Protein AF-A0A1F4D705-F1 (afdb_monomer)

Sequence (77 aa):
MQRTQILLDNWQYEALKARAQREGRSMSELLRQILDAHLGKSGSRTPRLADIRAVGEDRTARGRDHDRFLYGKSSRR

pLDDT: mean 82.54, std 13.95, range [45.59, 98.25]

Radius of gyration: 26.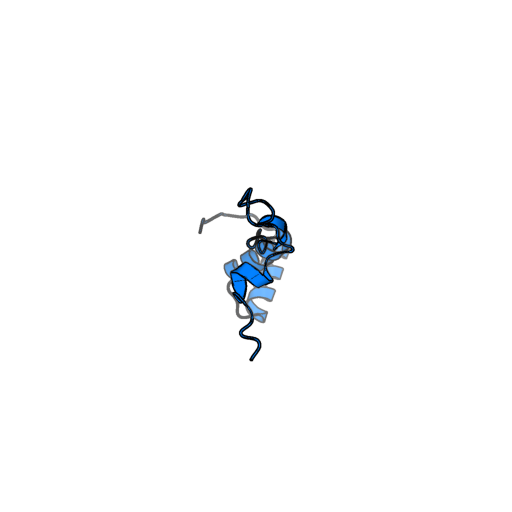51 Å; Cα contacts (8 Å, |Δi|>4): 17; chains: 1; bounding box: 51×47×54 Å

Nearest PDB structures (foldseek):
  5x3t-assembly1_G  TM=6.326E-01  e=1.301E-01  Mycobacterium tuberculosis H37Rv
  3veb-assembly1_B  TM=5.689E-01  e=8.875E-01  Yersinia pestis

Mean predicted aligned error: 14.83 Å

Secondary structure (DSSP, 8-state):
---------HHHHHHHHHHHHHHT--HHHHHHHHHHHHTT--------GGGGTTS---SS--GGGHHHHHS-S----

Structure (mmCIF, N/CA/C/O backbone):
data_AF-A0A1F4D705-F1
#
_entry.id   AF-A0A1F4D705-F1
#
loop_
_atom_site.group_PDB
_atom_site.id
_atom_site.type_symbol
_atom_site.label_atom_id
_atom_site.label_alt_id
_atom_site.label_comp_id
_atom_site.label_asym_id
_atom_site.label_entity_id
_atom_site.label_seq_id
_atom_site.pdbx_PDB_ins_code
_atom_site.Cartn_x
_atom_site.Cartn_y
_atom_site.Cartn_z
_atom_site.occupancy
_atom_site.B_iso_or_equiv
_atom_site.auth_seq_id
_atom_site.auth_comp_id
_atom_site.auth_asym_id
_atom_site.auth_atom_id
_atom_site.pdbx_PDB_model_num
ATOM 1 N N . MET A 1 1 ? 11.654 -0.871 7.225 1.00 70.25 1 MET A N 1
ATOM 2 C CA . MET A 1 1 ? 10.312 -0.248 7.321 1.00 70.25 1 MET A CA 1
ATOM 3 C C . MET A 1 1 ? 10.423 0.973 8.219 1.00 70.25 1 MET A C 1
ATOM 5 O O . MET A 1 1 ? 11.190 0.908 9.166 1.00 70.25 1 MET A O 1
ATOM 9 N N . GLN A 1 2 ? 9.704 2.054 7.918 1.00 89.06 2 GLN A N 1
ATOM 10 C CA . GLN A 1 2 ? 9.648 3.267 8.747 1.00 89.06 2 GLN A CA 1
ATOM 11 C C . GLN A 1 2 ? 8.249 3.392 9.367 1.00 89.06 2 GLN A C 1
ATOM 13 O O . GLN A 1 2 ? 7.271 2.990 8.733 1.00 89.06 2 GLN A O 1
ATOM 18 N N . ARG A 1 3 ? 8.149 3.906 10.600 1.00 91.88 3 ARG A N 1
ATOM 19 C CA . ARG A 1 3 ? 6.861 4.164 11.266 1.00 91.88 3 ARG A CA 1
ATOM 20 C C . ARG A 1 3 ? 6.491 5.630 11.078 1.00 91.88 3 ARG A C 1
ATOM 22 O O . ARG A 1 3 ? 7.195 6.507 11.563 1.00 91.88 3 ARG A O 1
ATOM 29 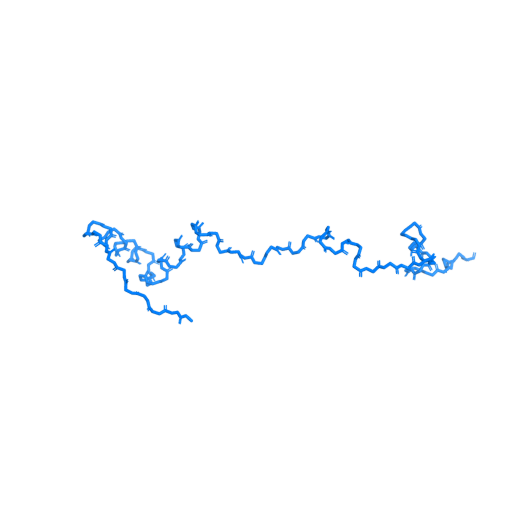N N . THR A 1 4 ? 5.359 5.872 10.430 1.00 93.38 4 THR A N 1
ATOM 30 C CA . THR A 1 4 ? 4.831 7.218 10.182 1.00 93.38 4 THR A CA 1
ATOM 31 C C . THR A 1 4 ? 3.446 7.331 10.804 1.00 93.38 4 THR A C 1
ATOM 33 O O . THR A 1 4 ? 2.652 6.394 10.717 1.00 93.38 4 THR A O 1
ATOM 36 N N . GLN A 1 5 ? 3.166 8.458 11.456 1.00 94.81 5 GLN A N 1
ATOM 37 C CA . GLN A 1 5 ? 1.823 8.792 11.929 1.00 94.81 5 GLN A CA 1
ATOM 38 C C . GLN A 1 5 ? 1.106 9.568 10.824 1.00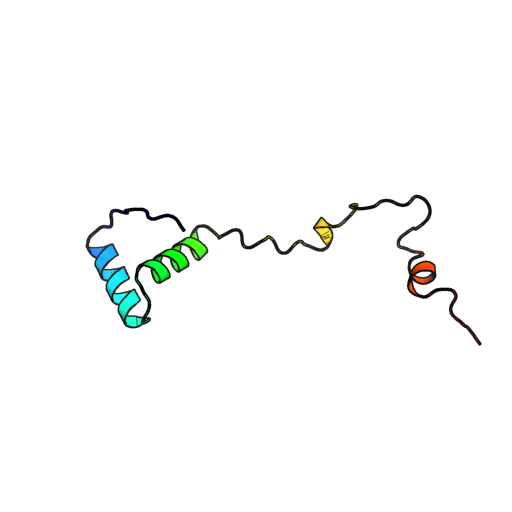 94.81 5 GLN A C 1
ATOM 40 O O . GLN A 1 5 ? 1.676 10.508 10.274 1.00 94.81 5 GLN A O 1
ATOM 45 N N . ILE A 1 6 ? -0.114 9.157 10.482 1.00 92.94 6 ILE A N 1
ATOM 46 C CA . ILE A 1 6 ? -0.957 9.829 9.489 1.00 92.94 6 ILE A CA 1
ATOM 47 C C . ILE A 1 6 ? -2.264 10.245 10.154 1.00 92.94 6 ILE A C 1
ATOM 49 O O . ILE A 1 6 ? -2.808 9.502 10.972 1.00 92.94 6 ILE A O 1
ATOM 53 N N . LEU A 1 7 ? -2.750 11.431 9.804 1.00 96.81 7 LEU A N 1
ATOM 54 C CA . LEU A 1 7 ? -4.073 11.897 10.195 1.00 96.81 7 LEU A CA 1
ATOM 55 C C . LEU A 1 7 ? -5.060 11.484 9.105 1.00 96.81 7 LEU A C 1
ATOM 57 O O . LEU A 1 7 ? -4.785 11.659 7.920 1.00 96.81 7 LEU A O 1
ATOM 61 N N . LEU A 1 8 ? -6.179 10.907 9.525 1.00 95.81 8 LEU A N 1
ATOM 62 C CA . LEU A 1 8 ? -7.269 10.482 8.659 1.00 95.81 8 LEU A CA 1
ATOM 63 C C . LEU A 1 8 ? -8.550 11.123 9.164 1.00 95.81 8 LEU A C 1
ATOM 65 O O . LEU A 1 8 ? -8.762 11.209 10.377 1.00 95.81 8 LEU A O 1
ATOM 69 N N . ASP A 1 9 ? -9.426 11.496 8.242 1.00 98.25 9 ASP A N 1
ATOM 70 C CA . ASP A 1 9 ? -10.787 11.844 8.620 1.00 98.25 9 ASP A CA 1
ATOM 71 C C . ASP A 1 9 ? -11.487 10.613 9.209 1.00 98.25 9 ASP A C 1
ATOM 73 O O . ASP A 1 9 ? -11.210 9.469 8.829 1.00 98.25 9 ASP A O 1
ATOM 77 N N . ASN A 1 10 ? -12.453 10.840 10.101 1.00 97.69 10 ASN A N 1
ATOM 78 C CA . ASN A 1 10 ? -13.155 9.755 10.790 1.00 97.69 10 ASN A CA 1
ATOM 79 C C . ASN A 1 10 ? -13.772 8.738 9.808 1.00 97.69 10 ASN A C 1
ATOM 81 O O . ASN A 1 10 ? -13.672 7.528 10.003 1.00 97.69 10 ASN A O 1
ATOM 85 N N . TRP A 1 11 ? -14.343 9.222 8.700 1.00 97.69 11 TRP A N 1
ATOM 86 C CA . TRP A 1 11 ? -14.935 8.357 7.676 1.00 97.69 11 TRP A CA 1
ATOM 87 C C . TRP A 1 11 ? -13.890 7.493 6.952 1.00 97.69 11 TRP A C 1
ATOM 89 O O . TRP A 1 11 ? -14.176 6.345 6.612 1.00 97.69 11 TRP A O 1
ATOM 99 N N . GLN A 1 12 ? -12.673 8.008 6.742 1.00 97.00 12 GLN A N 1
ATOM 100 C CA . GLN A 1 12 ? -11.583 7.273 6.092 1.00 97.00 12 GLN A CA 1
ATOM 101 C C . GLN A 1 12 ? -11.090 6.151 7.000 1.00 97.00 12 GLN A C 1
ATOM 103 O O . GLN A 1 12 ? -10.900 5.022 6.546 1.00 97.00 12 GLN A O 1
ATOM 108 N N . TYR A 1 13 ? -10.916 6.454 8.288 1.00 96.81 13 TYR A N 1
ATOM 109 C CA . TYR A 1 13 ? -10.509 5.471 9.282 1.00 96.81 13 TYR A CA 1
ATOM 110 C C . TYR A 1 13 ? -11.520 4.323 9.384 1.00 96.81 13 TYR A C 1
ATOM 112 O O . TYR A 1 13 ? -11.134 3.158 9.267 1.00 96.81 13 TYR A O 1
ATOM 120 N N . GLU A 1 14 ? -12.811 4.635 9.526 1.00 97.69 14 GLU A N 1
ATOM 121 C CA . GLU A 1 14 ? -13.856 3.612 9.630 1.00 97.69 14 GLU A CA 1
ATOM 122 C C . GLU A 1 14 ? -13.986 2.784 8.343 1.00 97.69 14 GLU A C 1
ATOM 124 O O . GLU A 1 14 ? -14.077 1.555 8.402 1.00 97.69 14 GLU A O 1
ATOM 129 N N . ALA A 1 15 ? -13.891 3.415 7.167 1.00 97.06 15 ALA A N 1
ATOM 130 C CA . ALA A 1 15 ? -13.900 2.701 5.891 1.00 97.06 15 ALA A CA 1
ATOM 131 C C . ALA A 1 15 ? -12.716 1.724 5.763 1.00 97.06 15 ALA A C 1
ATOM 133 O O . ALA A 1 15 ? -12.894 0.569 5.357 1.00 97.06 15 ALA A O 1
ATOM 134 N N . LEU A 1 16 ? -11.508 2.159 6.135 1.00 96.25 16 LEU A N 1
ATOM 135 C CA . LEU A 1 16 ? -10.315 1.313 6.115 1.00 96.25 16 LEU A CA 1
ATOM 136 C C . LEU A 1 16 ? -10.404 0.181 7.143 1.00 96.25 16 LEU A C 1
ATOM 138 O O . LEU A 1 16 ? -10.029 -0.950 6.838 1.00 96.25 16 LEU A O 1
ATOM 142 N N . LYS A 1 17 ? -10.948 0.450 8.332 1.00 96.56 17 LYS A N 1
ATOM 143 C CA . LYS A 1 17 ? -11.126 -0.537 9.404 1.00 96.56 17 LYS A CA 1
ATOM 144 C C . LYS A 1 17 ? -12.111 -1.626 9.003 1.00 96.56 17 LYS A C 1
ATOM 146 O O . LYS A 1 17 ? -11.776 -2.807 9.097 1.00 96.56 17 LYS A O 1
ATOM 151 N N . ALA A 1 18 ? -13.276 -1.243 8.484 1.00 97.44 18 ALA A N 1
ATOM 152 C CA . ALA A 1 18 ? -14.269 -2.184 7.978 1.00 97.44 18 ALA A CA 1
ATOM 153 C C . ALA A 1 18 ? -13.697 -3.036 6.834 1.00 97.44 18 ALA A C 1
ATOM 155 O O . ALA A 1 18 ? -13.927 -4.243 6.758 1.00 97.44 18 ALA A O 1
ATOM 156 N N . ARG A 1 19 ? -12.902 -2.432 5.943 1.00 97.12 19 ARG A N 1
ATOM 157 C CA . ARG A 1 19 ? -12.234 -3.161 4.861 1.00 97.12 19 ARG A CA 1
ATOM 158 C C . ARG A 1 19 ? -11.181 -4.144 5.374 1.00 97.12 19 ARG A C 1
ATOM 160 O O . ARG A 1 19 ? -11.200 -5.294 4.949 1.00 97.12 19 ARG A O 1
ATOM 167 N N . ALA A 1 20 ? -10.320 -3.725 6.297 1.00 96.62 20 ALA A N 1
ATOM 168 C CA . ALA A 1 20 ? -9.302 -4.578 6.904 1.00 96.62 20 ALA A CA 1
ATOM 169 C C . ALA A 1 20 ? -9.926 -5.802 7.598 1.00 96.62 20 ALA A C 1
ATOM 171 O O . ALA A 1 20 ? -9.463 -6.923 7.400 1.00 96.62 20 ALA A O 1
ATOM 172 N N . GLN A 1 21 ? -11.031 -5.601 8.326 1.00 96.31 21 GLN A N 1
ATOM 173 C CA . GLN A 1 21 ? -11.787 -6.685 8.959 1.00 96.31 21 GLN A CA 1
ATOM 174 C C . GLN A 1 21 ? -12.391 -7.654 7.939 1.00 96.31 21 GLN A C 1
ATOM 176 O O . GLN A 1 21 ? -12.217 -8.861 8.083 1.00 96.31 21 GLN A O 1
ATOM 181 N N . ARG A 1 22 ? -13.052 -7.145 6.888 1.00 96.75 22 ARG A N 1
ATOM 182 C CA . ARG A 1 22 ? -13.628 -7.992 5.825 1.00 96.75 22 ARG A CA 1
ATOM 183 C C . ARG A 1 22 ? -12.577 -8.828 5.097 1.00 96.75 22 ARG A C 1
ATOM 185 O O . ARG A 1 22 ? -12.871 -9.948 4.704 1.00 96.75 22 ARG A O 1
ATOM 192 N N . GLU A 1 23 ? -11.378 -8.284 4.898 1.00 95.06 23 GLU A N 1
ATOM 193 C CA . GLU A 1 23 ? -10.286 -8.975 4.202 1.00 95.06 23 GLU A CA 1
ATOM 194 C C . GLU A 1 23 ? -9.422 -9.844 5.136 1.00 95.06 23 GLU A C 1
ATOM 196 O O . GLU A 1 23 ? -8.538 -10.548 4.652 1.00 95.06 23 GLU A O 1
ATOM 201 N N . GLY A 1 24 ? -9.642 -9.799 6.457 1.00 95.88 24 GLY A N 1
ATOM 202 C CA . GLY A 1 24 ? -8.812 -10.509 7.437 1.00 95.88 24 GLY A CA 1
ATOM 203 C C . GLY A 1 24 ? -7.359 -10.020 7.480 1.00 95.88 24 GLY A C 1
ATOM 204 O O . GLY A 1 24 ? -6.461 -10.786 7.819 1.00 95.88 24 GLY A O 1
ATOM 205 N N . ARG A 1 25 ? -7.110 -8.757 7.110 1.00 94.50 25 ARG A N 1
ATOM 206 C CA . ARG A 1 25 ? -5.768 -8.162 7.004 1.00 94.50 25 ARG A CA 1
ATOM 207 C C . ARG A 1 25 ? -5.539 -7.099 8.063 1.00 94.50 25 ARG A C 1
ATOM 209 O O . ARG A 1 25 ? -6.470 -6.466 8.558 1.00 94.50 25 ARG A O 1
ATOM 216 N N . SER A 1 26 ? -4.272 -6.839 8.370 1.00 95.75 26 SER A N 1
ATOM 217 C CA . SER A 1 26 ? -3.921 -5.711 9.237 1.00 95.75 26 SER A CA 1
ATOM 218 C C . SER A 1 26 ? -4.114 -4.367 8.522 1.00 95.75 26 SER A C 1
ATOM 220 O O . SER A 1 26 ? -3.908 -4.247 7.312 1.00 95.75 26 SER A O 1
ATOM 222 N N . MET A 1 27 ? -4.426 -3.314 9.284 1.00 93.81 27 MET A N 1
ATOM 223 C CA . MET A 1 27 ? -4.550 -1.946 8.758 1.00 93.81 27 MET A CA 1
ATOM 224 C C . MET A 1 27 ? -3.282 -1.493 8.015 1.00 93.81 27 MET A C 1
ATOM 226 O O . MET A 1 27 ? -3.346 -0.903 6.939 1.00 93.81 27 MET A O 1
ATOM 230 N N . SER A 1 28 ? -2.107 -1.802 8.571 1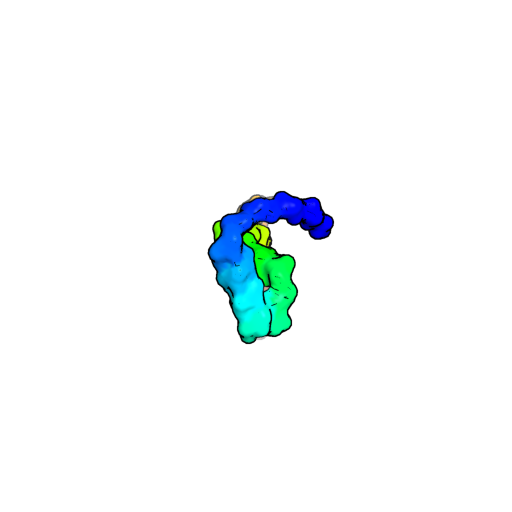.00 93.56 28 SER A N 1
ATOM 231 C CA . SER A 1 28 ? -0.819 -1.447 7.971 1.00 93.56 28 SER A CA 1
ATOM 232 C C . SER A 1 28 ? -0.530 -2.213 6.680 1.00 93.56 28 SER A C 1
ATOM 234 O O . SER A 1 28 ? 0.185 -1.715 5.817 1.00 93.56 28 SER A O 1
ATOM 236 N N . GLU A 1 29 ? -1.027 -3.438 6.531 1.00 93.69 29 GLU A N 1
ATOM 237 C CA . GLU A 1 29 ? -0.929 -4.200 5.283 1.00 93.69 29 GLU A CA 1
ATOM 238 C C . GLU A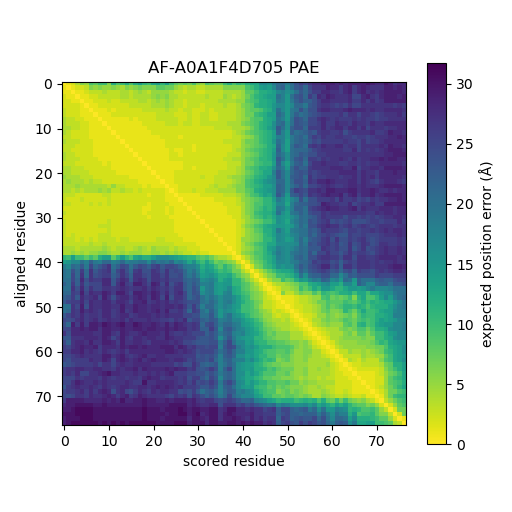 1 29 ? -1.848 -3.634 4.202 1.00 93.69 29 GLU A C 1
ATOM 240 O O . GLU A 1 29 ? -1.377 -3.374 3.096 1.00 93.69 29 GLU A O 1
ATOM 245 N N . LEU A 1 30 ? -3.104 -3.333 4.546 1.00 94.88 30 LEU A N 1
ATOM 246 C CA . LEU A 1 30 ? -4.052 -2.699 3.630 1.00 94.8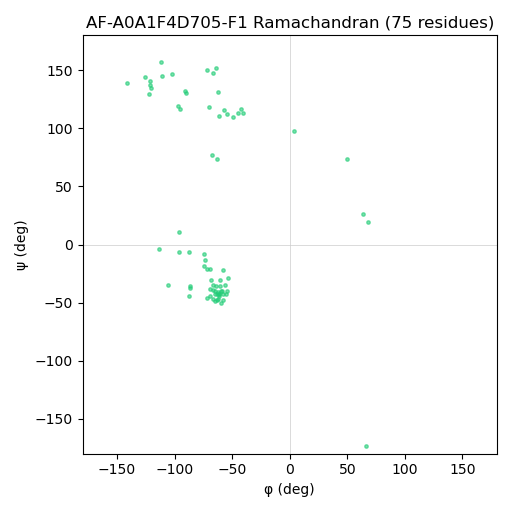8 30 LEU A CA 1
ATOM 247 C C . LEU A 1 30 ? -3.528 -1.347 3.120 1.00 94.88 30 LEU A C 1
ATOM 249 O O . LEU A 1 30 ? -3.510 -1.101 1.915 1.00 94.88 30 LEU A O 1
ATOM 253 N N . LEU A 1 31 ? -3.043 -0.489 4.025 1.00 93.69 31 LEU A N 1
ATOM 254 C CA . LEU A 1 31 ? -2.463 0.805 3.658 1.00 93.69 31 LEU A CA 1
ATOM 255 C C . LEU A 1 31 ? -1.236 0.648 2.757 1.00 93.69 31 LEU A C 1
ATOM 257 O O . LEU A 1 31 ? -1.117 1.364 1.769 1.00 93.69 31 LEU A O 1
ATOM 261 N N . ARG A 1 32 ? -0.345 -0.310 3.043 1.00 90.81 32 ARG A N 1
ATOM 262 C CA . ARG A 1 32 ? 0.808 -0.588 2.173 1.00 90.81 32 ARG A CA 1
ATOM 263 C C . ARG A 1 32 ? 0.384 -1.027 0.780 1.00 90.81 32 ARG A C 1
ATOM 265 O O . ARG A 1 32 ? 0.967 -0.546 -0.177 1.00 90.81 32 ARG A O 1
ATOM 272 N N . GLN A 1 33 ? -0.622 -1.889 0.656 1.00 91.50 33 GLN A N 1
ATOM 273 C CA . GLN A 1 33 ? -1.115 -2.341 -0.645 1.00 91.50 33 GLN A CA 1
ATOM 274 C C . GLN A 1 33 ? -1.698 -1.182 -1.464 1.00 91.50 33 GLN A C 1
ATOM 276 O O . GLN A 1 33 ? -1.420 -1.070 -2.656 1.00 91.50 33 GLN A O 1
ATOM 281 N N . ILE A 1 34 ? -2.474 -0.302 -0.822 1.00 92.50 34 ILE A N 1
ATOM 282 C CA . ILE A 1 34 ? -3.021 0.903 -1.460 1.00 92.50 34 ILE A CA 1
ATOM 283 C C . ILE A 1 34 ? -1.884 1.824 -1.916 1.00 92.50 34 ILE A C 1
ATOM 285 O O . ILE A 1 34 ? -1.882 2.276 -3.058 1.00 92.50 34 ILE A O 1
ATOM 289 N N . LEU A 1 35 ? -0.900 2.069 -1.047 1.00 91.44 35 LEU A N 1
ATOM 290 C CA . LEU A 1 35 ? 0.255 2.906 -1.363 1.00 91.44 35 LEU A CA 1
ATOM 291 C C . LEU A 1 35 ? 1.119 2.297 -2.471 1.00 91.44 35 LEU A C 1
ATOM 293 O O . LEU A 1 35 ? 1.511 3.018 -3.377 1.00 91.44 35 LEU A O 1
ATOM 297 N N . ASP A 1 36 ? 1.378 0.989 -2.450 1.00 89.75 36 ASP A N 1
ATOM 298 C CA . ASP A 1 36 ? 2.151 0.296 -3.487 1.00 89.75 36 ASP A CA 1
ATOM 299 C C . ASP A 1 36 ? 1.450 0.394 -4.855 1.00 89.75 36 ASP A C 1
ATOM 301 O O . ASP A 1 36 ? 2.114 0.640 -5.864 1.00 89.75 36 ASP A O 1
ATOM 305 N N . ALA A 1 37 ? 0.119 0.250 -4.885 1.00 89.31 37 ALA A N 1
ATOM 306 C CA . ALA A 1 37 ? -0.682 0.380 -6.100 1.00 89.31 37 ALA A CA 1
ATOM 307 C C . ALA A 1 37 ? -0.732 1.824 -6.622 1.00 89.31 37 ALA A C 1
ATOM 309 O O . ALA A 1 37 ? -0.705 2.038 -7.831 1.00 89.31 37 ALA A O 1
ATOM 310 N N . HIS A 1 38 ? -0.808 2.810 -5.725 1.00 87.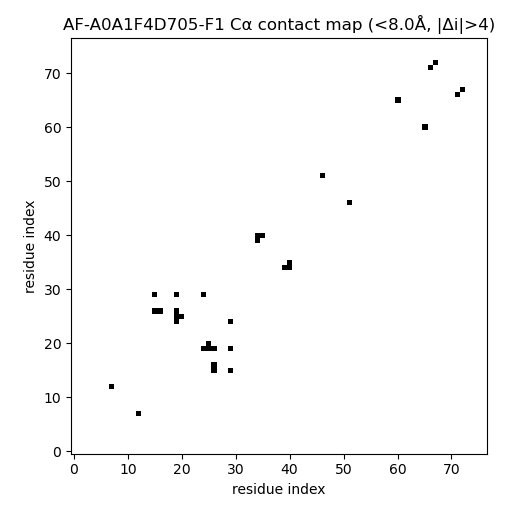81 38 HIS A N 1
ATOM 311 C CA . HIS A 1 38 ? -1.000 4.209 -6.102 1.00 87.81 38 HIS A CA 1
ATOM 312 C C . HIS A 1 38 ? 0.305 4.945 -6.397 1.00 87.81 38 HIS A C 1
ATOM 314 O O . HIS A 1 38 ? 0.409 5.656 -7.391 1.00 87.81 38 HIS A O 1
ATOM 320 N N . LEU A 1 39 ? 1.319 4.752 -5.555 1.00 87.19 39 LEU A N 1
ATOM 321 C CA . LEU A 1 39 ? 2.642 5.336 -5.760 1.00 87.19 39 LEU A CA 1
ATOM 322 C C . LEU A 1 39 ? 3.404 4.628 -6.871 1.00 87.19 39 LEU A C 1
ATOM 324 O O . LEU A 1 39 ? 4.481 5.093 -7.230 1.00 87.19 39 LEU A O 1
ATOM 328 N N . GLY A 1 40 ? 2.857 3.512 -7.375 1.00 67.94 40 GLY A N 1
ATOM 329 C CA . GLY A 1 40 ? 3.524 2.628 -8.304 1.00 67.94 40 GLY A CA 1
ATOM 330 C C . GLY A 1 40 ? 4.883 2.334 -7.723 1.00 67.94 40 GLY A C 1
ATOM 331 O O . GLY A 1 40 ? 5.870 2.905 -8.188 1.00 67.94 40 GLY A O 1
ATOM 332 N N . LYS A 1 41 ? 4.938 1.501 -6.668 1.00 58.34 41 LYS A N 1
ATOM 333 C CA . LYS A 1 41 ? 6.224 0.971 -6.210 1.00 58.34 41 LYS A CA 1
ATOM 334 C C . LYS A 1 41 ? 6.941 0.607 -7.493 1.00 58.34 41 LYS A C 1
ATOM 336 O O . LYS A 1 41 ? 6.396 -0.177 -8.272 1.00 58.34 41 LYS A O 1
ATOM 341 N N . SER A 1 42 ? 8.062 1.279 -7.761 1.00 55.44 42 SER A N 1
ATOM 342 C CA . SER A 1 42 ? 8.958 0.940 -8.852 1.00 55.44 42 SER A CA 1
ATOM 343 C C . SER A 1 42 ? 9.460 -0.448 -8.492 1.00 55.44 42 SER A C 1
ATOM 345 O O . SER A 1 42 ? 10.570 -0.626 -7.998 1.00 55.44 42 SER A O 1
ATOM 347 N N . GLY A 1 43 ? 8.588 -1.447 -8.647 1.00 51.12 43 GLY A N 1
ATOM 348 C CA . GLY A 1 43 ? 8.955 -2.808 -8.875 1.00 51.12 43 GLY A CA 1
ATOM 349 C C . GLY A 1 43 ? 9.933 -2.642 -9.996 1.00 51.12 43 GLY A C 1
ATOM 350 O O . GLY A 1 43 ? 9.556 -2.110 -11.042 1.00 51.12 43 GLY A O 1
ATOM 351 N N . SER A 1 44 ? 11.200 -2.882 -9.647 1.00 55.94 44 SER A N 1
ATOM 352 C CA . SER A 1 44 ? 12.261 -3.280 -10.550 1.00 55.94 44 SER A CA 1
ATOM 353 C C . SER A 1 44 ? 11.696 -3.289 -11.959 1.00 55.94 44 SER A C 1
ATOM 355 O O . SER A 1 44 ? 10.932 -4.201 -12.298 1.00 55.94 44 SER A O 1
ATOM 357 N N . ARG A 1 45 ? 11.917 -2.197 -12.715 1.00 56.12 45 ARG A N 1
ATOM 358 C CA . ARG A 1 45 ? 11.660 -2.228 -14.154 1.00 56.12 45 ARG A CA 1
ATOM 359 C C . ARG A 1 45 ? 12.264 -3.548 -14.575 1.00 56.12 45 ARG A C 1
ATOM 361 O O . ARG A 1 45 ? 13.471 -3.695 -14.408 1.00 56.12 45 ARG A O 1
ATOM 368 N N . THR A 1 46 ? 11.444 -4.508 -15.001 1.00 61.75 46 THR A N 1
ATOM 369 C CA . THR A 1 46 ? 11.970 -5.777 -15.487 1.00 61.75 46 THR A CA 1
ATOM 370 C C . THR A 1 46 ? 12.957 -5.361 -16.564 1.00 61.75 46 THR A C 1
ATOM 372 O O . THR A 1 46 ? 12.503 -4.696 -17.506 1.00 61.75 46 THR A O 1
ATOM 375 N N . PRO A 1 47 ? 14.276 -5.568 -16.370 1.00 62.81 47 PRO A N 1
ATOM 376 C CA . PRO A 1 47 ? 15.249 -4.999 -17.278 1.00 62.81 47 PRO A CA 1
ATOM 377 C C . PRO A 1 47 ? 14.880 -5.530 -18.649 1.00 62.81 47 PRO A C 1
ATOM 379 O O . PRO A 1 47 ? 14.795 -6.743 -18.863 1.00 62.81 47 PRO A O 1
ATOM 382 N N . ARG A 1 48 ? 14.498 -4.621 -19.545 1.00 76.38 48 ARG A N 1
ATOM 383 C CA . ARG A 1 48 ? 14.086 -5.032 -20.880 1.00 76.38 48 ARG A CA 1
ATOM 384 C C . ARG A 1 48 ? 15.341 -5.584 -21.538 1.00 76.38 48 ARG A C 1
ATOM 386 O O . ARG A 1 48 ? 16.426 -5.067 -21.301 1.00 76.38 48 ARG A O 1
ATOM 393 N N . LEU A 1 49 ? 15.219 -6.571 -22.422 1.00 72.25 49 LEU A N 1
ATOM 394 C CA . LEU A 1 49 ? 16.373 -7.006 -23.225 1.00 72.25 49 LEU A CA 1
ATOM 395 C C . LEU A 1 49 ? 17.024 -5.819 -23.966 1.00 72.25 49 LEU A C 1
ATOM 397 O O . LEU A 1 49 ? 18.234 -5.789 -24.161 1.00 72.25 49 LEU A O 1
ATOM 401 N N . ALA A 1 50 ? 16.226 -4.799 -24.299 1.00 75.25 50 ALA A N 1
ATOM 402 C CA . ALA A 1 50 ? 16.697 -3.531 -24.846 1.00 75.25 50 ALA A CA 1
ATOM 403 C C . ALA A 1 50 ? 17.654 -2.759 -23.916 1.00 75.25 50 ALA A C 1
ATOM 405 O O . ALA A 1 50 ? 18.540 -2.076 -24.416 1.00 75.25 50 ALA A O 1
ATOM 406 N N . ASP A 1 51 ? 17.510 -2.892 -22.596 1.00 76.25 51 ASP A N 1
ATOM 407 C CA . ASP A 1 51 ? 18.337 -2.214 -21.592 1.00 76.25 51 ASP A CA 1
ATOM 408 C C . ASP A 1 51 ? 19.757 -2.834 -21.503 1.00 76.25 51 ASP A C 1
ATOM 410 O O . ASP A 1 51 ? 20.657 -2.225 -20.937 1.00 76.25 51 ASP A O 1
ATOM 414 N N . ILE A 1 52 ? 19.980 -4.020 -22.094 1.00 74.50 52 ILE A N 1
ATOM 415 C CA . ILE A 1 52 ? 21.292 -4.702 -22.192 1.00 74.50 52 ILE A CA 1
ATOM 416 C C . ILE A 1 52 ? 21.975 -4.408 -23.546 1.00 74.50 52 ILE A C 1
ATOM 418 O O . ILE A 1 52 ? 23.131 -4.772 -23.786 1.00 74.50 52 ILE A O 1
ATOM 422 N N . ARG A 1 53 ? 21.287 -3.731 -24.473 1.00 76.75 53 ARG A N 1
ATOM 423 C CA . ARG A 1 53 ? 21.857 -3.407 -25.784 1.00 76.75 53 ARG A CA 1
ATOM 424 C C . ARG A 1 53 ? 23.083 -2.503 -25.609 1.00 76.75 53 ARG A C 1
ATOM 426 O O . ARG A 1 53 ? 23.005 -1.485 -24.936 1.00 76.75 53 ARG A O 1
ATOM 433 N N . ALA A 1 54 ? 24.180 -2.861 -26.280 1.00 70.62 54 ALA A N 1
ATOM 434 C CA . ALA A 1 54 ? 25.454 -2.129 -26.288 1.00 70.62 54 ALA A CA 1
ATOM 435 C C . ALA A 1 54 ? 26.245 -2.119 -24.961 1.00 70.62 54 ALA A C 1
ATOM 437 O O . ALA A 1 54 ? 27.144 -1.304 -24.795 1.00 70.62 54 ALA A O 1
ATOM 438 N N . VAL A 1 55 ? 25.974 -3.056 -24.044 1.00 77.56 55 VAL A N 1
ATOM 439 C CA . VAL A 1 55 ? 26.786 -3.242 -22.821 1.00 77.56 55 VAL A CA 1
ATOM 440 C C . VAL A 1 55 ? 28.191 -3.800 -23.122 1.00 77.56 55 VAL A C 1
ATOM 442 O O . VAL A 1 55 ? 29.112 -3.609 -22.332 1.00 77.56 55 VAL A O 1
ATOM 445 N N . GLY A 1 56 ? 28.386 -4.443 -24.276 1.00 70.19 56 GLY A N 1
ATOM 446 C CA . GLY A 1 56 ? 29.694 -4.877 -24.764 1.00 70.19 56 GLY A CA 1
ATOM 447 C C . GLY A 1 56 ? 29.807 -4.690 -26.275 1.00 70.19 56 GLY A C 1
ATOM 448 O O . GLY A 1 56 ? 28.850 -4.955 -27.006 1.00 70.19 56 GLY A O 1
ATOM 449 N N . GLU A 1 57 ? 30.971 -4.230 -26.730 1.00 74.81 57 GLU A N 1
ATOM 450 C CA . GLU A 1 57 ? 31.318 -4.074 -28.142 1.00 74.81 57 GLU A CA 1
ATOM 451 C C . GLU A 1 57 ? 32.578 -4.893 -28.440 1.00 74.81 57 GLU A C 1
ATOM 453 O O . GLU A 1 57 ? 33.585 -4.782 -27.741 1.00 74.81 57 GLU A O 1
ATOM 458 N N . ASP A 1 58 ? 32.520 -5.712 -29.487 1.00 78.31 58 ASP A N 1
ATOM 459 C CA . ASP A 1 58 ? 33.669 -6.424 -30.037 1.00 78.31 58 ASP A CA 1
ATOM 460 C C . ASP A 1 58 ? 33.843 -6.008 -31.502 1.00 78.31 58 ASP A C 1
ATOM 462 O O . ASP A 1 58 ? 32.887 -5.938 -32.276 1.00 78.31 58 ASP A O 1
ATOM 466 N N . ARG A 1 59 ? 35.088 -5.724 -31.891 1.00 79.19 59 ARG A N 1
ATOM 467 C CA . ARG A 1 59 ? 35.456 -5.361 -33.266 1.00 79.19 59 ARG A CA 1
ATOM 468 C C . ARG A 1 59 ? 35.396 -6.552 -34.220 1.00 79.19 59 ARG A C 1
ATOM 470 O O . ARG A 1 59 ? 35.327 -6.354 -35.432 1.00 79.19 59 ARG A O 1
ATOM 477 N N . THR A 1 60 ? 35.463 -7.769 -33.687 1.00 77.44 60 THR A N 1
ATOM 478 C CA . THR A 1 60 ? 35.631 -9.000 -34.464 1.00 77.44 60 THR A CA 1
ATOM 479 C C . THR A 1 60 ? 34.357 -9.832 -34.563 1.00 77.44 60 THR A C 1
ATOM 481 O O . THR A 1 60 ? 34.095 -10.406 -35.620 1.00 77.44 60 THR A O 1
ATOM 484 N N . ALA A 1 61 ? 33.527 -9.852 -33.518 1.00 75.50 61 ALA A N 1
ATOM 485 C CA . ALA A 1 61 ? 32.260 -10.570 -33.515 1.00 75.50 61 ALA A CA 1
ATOM 486 C C . ALA A 1 61 ? 31.085 -9.656 -33.894 1.00 75.50 61 ALA A C 1
ATOM 488 O O . ALA A 1 61 ? 30.736 -8.715 -33.182 1.00 75.50 61 ALA A O 1
ATOM 489 N N . ARG A 1 62 ? 30.418 -9.958 -35.015 1.00 81.06 62 ARG A N 1
ATOM 490 C CA . ARG A 1 62 ? 29.146 -9.325 -35.393 1.00 81.06 62 ARG A CA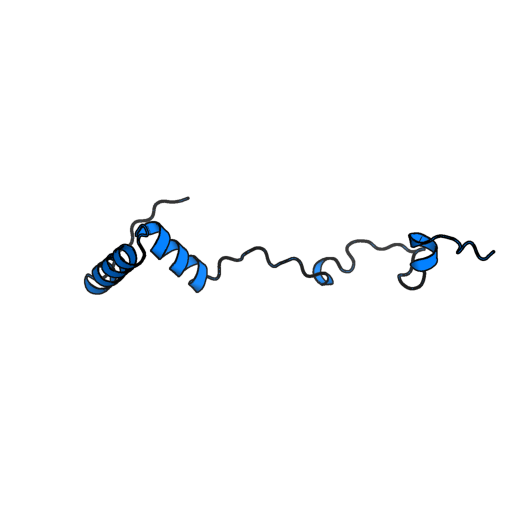 1
ATOM 491 C C . ARG A 1 62 ? 27.995 -10.275 -35.090 1.00 81.06 62 ARG A C 1
ATOM 493 O O . ARG A 1 62 ? 28.112 -11.476 -35.295 1.00 81.06 62 ARG A O 1
ATOM 500 N N . GLY A 1 63 ? 26.835 -9.740 -34.703 1.00 77.88 63 GLY A N 1
ATOM 501 C CA . GLY A 1 63 ? 25.656 -10.561 -34.381 1.00 77.88 63 GLY A CA 1
ATOM 502 C C . GLY A 1 63 ? 25.172 -11.472 -35.521 1.00 77.88 63 GLY A C 1
ATOM 503 O O . GLY A 1 63 ? 24.528 -12.482 -35.267 1.00 77.88 63 GLY A O 1
ATOM 504 N N . ARG A 1 64 ? 25.513 -11.168 -36.781 1.00 80.81 64 ARG A N 1
ATOM 505 C CA . ARG A 1 64 ? 25.206 -12.041 -37.931 1.00 80.81 64 ARG A CA 1
ATOM 506 C C . ARG A 1 64 ? 26.091 -13.286 -38.015 1.00 80.81 64 ARG A C 1
ATOM 508 O O . ARG A 1 64 ? 25.697 -14.241 -38.666 1.00 80.81 64 ARG A O 1
ATOM 515 N N . ASP A 1 65 ? 27.231 -13.287 -37.335 1.00 83.12 65 ASP A N 1
ATOM 516 C CA . ASP A 1 65 ? 28.168 -14.410 -37.299 1.00 83.12 65 ASP A CA 1
ATOM 517 C C . ASP A 1 65 ? 27.951 -15.289 -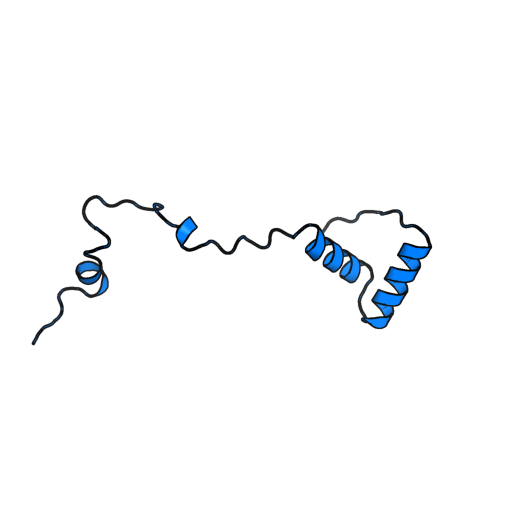36.054 1.00 83.12 65 ASP A C 1
ATOM 519 O O . ASP A 1 65 ? 28.778 -16.154 -35.761 1.00 83.12 65 ASP A O 1
ATOM 523 N N . HIS A 1 66 ? 26.855 -15.074 -35.305 1.00 83.88 66 HIS A N 1
ATOM 524 C CA . HIS A 1 66 ? 26.613 -15.740 -34.022 1.00 83.88 66 HIS A CA 1
ATOM 525 C C . HIS A 1 66 ? 26.635 -17.264 -34.135 1.00 83.88 66 HIS A C 1
ATOM 527 O O . HIS A 1 66 ? 27.164 -17.910 -33.236 1.00 83.88 66 HIS A O 1
ATOM 533 N N . ASP A 1 67 ? 26.172 -17.839 -35.249 1.00 82.81 67 ASP A N 1
ATOM 534 C CA . ASP A 1 67 ? 26.181 -19.290 -35.452 1.00 82.81 67 ASP A CA 1
ATOM 535 C C . ASP A 1 67 ? 27.589 -19.890 -35.368 1.00 82.81 67 ASP A C 1
ATOM 537 O O . ASP A 1 67 ? 27.795 -20.927 -34.739 1.00 82.81 67 ASP A O 1
ATOM 541 N N . ARG A 1 68 ? 28.591 -19.204 -35.933 1.00 83.69 68 ARG A N 1
ATOM 542 C CA . ARG A 1 68 ? 29.993 -19.645 -35.889 1.00 83.69 68 ARG A CA 1
ATOM 543 C C . ARG A 1 68 ? 30.537 -19.676 -34.460 1.00 83.69 68 ARG A C 1
ATOM 545 O O . ARG A 1 68 ? 31.363 -20.534 -34.156 1.00 83.69 68 ARG A O 1
ATOM 552 N N . PHE A 1 69 ? 30.121 -18.732 -33.618 1.00 79.69 69 PHE A N 1
ATOM 553 C CA . PHE A 1 69 ? 30.611 -18.589 -32.244 1.00 79.69 69 PHE A CA 1
ATOM 554 C C . PHE A 1 69 ? 29.833 -19.449 -31.245 1.00 79.69 69 PHE A C 1
ATOM 556 O O . PHE A 1 69 ? 30.436 -19.999 -30.330 1.00 79.69 69 PHE A O 1
ATOM 563 N N . LEU A 1 70 ? 28.515 -19.577 -31.421 1.00 80.25 70 LEU A N 1
ATOM 564 C CA . LEU A 1 70 ? 27.634 -20.293 -30.496 1.00 80.25 70 LEU A CA 1
ATOM 565 C C . LEU A 1 70 ? 27.556 -21.790 -30.793 1.00 80.25 70 LEU A C 1
ATOM 567 O O . LEU A 1 70 ? 27.481 -22.590 -29.864 1.00 80.25 70 LEU A O 1
ATOM 571 N N . TYR A 1 71 ? 27.589 -22.175 -32.070 1.00 84.12 71 TYR A N 1
ATOM 572 C CA . TYR A 1 71 ? 27.399 -23.566 -32.491 1.00 84.12 71 TYR A CA 1
ATOM 573 C C . TYR A 1 71 ? 28.659 -24.185 -33.110 1.00 84.12 71 TYR A C 1
ATOM 575 O O . TYR A 1 71 ? 28.684 -25.380 -33.400 1.00 84.12 71 TYR A O 1
ATOM 583 N N . GLY A 1 72 ? 29.727 -23.395 -33.271 1.00 73.38 72 GLY A N 1
ATOM 584 C CA . GLY A 1 72 ? 30.976 -23.841 -33.878 1.00 73.38 72 GLY A CA 1
ATOM 585 C C . GLY A 1 72 ? 30.819 -24.185 -35.362 1.00 73.38 72 GLY A C 1
ATOM 586 O O . GLY A 1 72 ? 29.780 -23.960 -35.983 1.00 73.38 72 GLY A O 1
ATOM 587 N N . LYS A 1 73 ? 31.876 -24.734 -35.974 1.00 67.38 73 LYS A N 1
ATOM 588 C CA . LYS A 1 73 ? 31.761 -25.312 -37.320 1.00 67.38 73 LYS A CA 1
ATOM 589 C C . LYS A 1 73 ? 30.751 -26.450 -37.236 1.00 67.38 73 LYS A C 1
ATOM 591 O O . LYS A 1 73 ? 31.063 -27.473 -36.634 1.00 67.38 73 LYS A O 1
ATOM 596 N N . SER A 1 74 ? 29.581 -26.262 -37.848 1.00 59.72 74 SER A N 1
ATOM 597 C CA . SER A 1 74 ? 28.650 -27.347 -38.149 1.00 59.72 74 SER A CA 1
ATOM 598 C C . SER A 1 74 ? 29.468 -28.545 -38.619 1.00 59.72 74 SER A C 1
ATOM 600 O O . SER A 1 74 ? 30.139 -28.477 -39.654 1.00 59.72 74 SER A O 1
ATOM 602 N N . SER A 1 75 ? 29.466 -29.612 -37.824 1.00 57.12 75 SER A N 1
ATOM 603 C CA . SER A 1 75 ? 29.922 -30.922 -38.254 1.00 57.12 75 SER A CA 1
ATOM 604 C C . SER A 1 75 ? 28.928 -31.417 -39.300 1.00 57.12 75 SER A C 1
ATOM 606 O O . SER A 1 75 ? 28.031 -32.217 -39.041 1.00 57.12 75 SER A O 1
ATOM 608 N N . ARG A 1 76 ? 29.052 -30.885 -40.517 1.00 55.28 76 ARG A N 1
ATOM 609 C CA . ARG A 1 76 ? 28.528 -31.561 -41.691 1.00 55.28 76 ARG A CA 1
ATOM 610 C C . ARG A 1 76 ? 29.418 -32.778 -41.920 1.00 55.28 76 ARG A C 1
ATOM 612 O O . ARG A 1 76 ? 30.630 -32.635 -42.062 1.00 55.28 76 ARG A O 1
ATOM 619 N N . ARG A 1 77 ? 28.753 -33.930 -41.824 1.00 45.59 77 ARG A N 1
ATOM 620 C CA . ARG A 1 77 ? 29.194 -35.268 -42.227 1.00 45.59 77 ARG A CA 1
ATOM 621 C C . ARG A 1 77 ? 30.034 -35.261 -43.496 1.00 45.59 77 ARG A C 1
ATOM 623 O O . ARG A 1 77 ? 29.686 -34.473 -44.403 1.00 45.59 77 ARG A O 1
#

Foldseek 3Di:
DDDDDDDDDPVRVVVLVVVCVVVVHDSVVSVVVVCCVPVVPPPPPPCPPVNCPPVDDDPPDDPVCVCCVPVNPPPDD

Solvent-accessible surface area (backbone atoms only — not comparable to full-atom values): 5159 Å² total; per-residue (Å²): 139,83,92,79,90,80,91,68,56,71,68,55,49,52,54,51,49,56,49,20,62,76,69,75,46,53,64,71,56,53,52,47,53,53,47,42,67,69,70,48,59,79,63,70,73,74,78,47,77,72,75,58,62,81,79,71,88,59,98,82,68,51,84,90,52,42,58,56,74,76,65,38,80,75,82,72,128